Protein AF-A0A2N0P595-F1 (afdb_monomer)

Foldseek 3Di:
DDDDDDDDDDPPDDPVVVLVVLVCLQPPDPPHDPVSNVVSVVVVVVVVVVPPPDPDPPDDDPVVPPDDVPPDPDDDDD

Solvent-accessible surface area (backbone atoms only — not comparable to full-atom values): 5368 Å² total; per-residue (Å²): 139,89,82,83,90,80,89,81,91,80,93,78,84,61,72,59,58,54,54,53,50,41,50,39,43,41,75,71,43,92,84,50,58,70,71,57,25,56,53,39,44,50,55,50,52,56,52,53,64,72,61,57,75,77,83,62,93,82,66,80,56,83,75,77,70,58,79,68,93,66,80,73,78,81,74,87,82,129

Secondary structure (DSSP, 8-state):
-------------SHHHHHHHHHHHHHT-TTS-HHHHHHHHHHHHHHHHHT-PPPPTT---GGGGS---PPPP-----

pLDDT: mean 74.03, std 15.21, range [35.56, 93.44]

Nearest PDB structures (foldseek):
  2lfh-assembly1_A  TM=3.242E-01  e=2.406E+00  Homo sapiens

Mean predicted aligned error: 17.17 Å

Sequence (78 aa):
MTTNKRKGGCPQNEQSDVSTLQGHIANHCPNAPPHLIRKYQKVFEEKADNNKKRKFSNQTSLYDYHDTDEPLPQGRID

Radius of gyration: 27.45 Å; Cα contacts (8 Å, |Δi|>4): 19; chains: 1; bounding box: 56×31×77 Å

Organism: NCBI:txid588596

Structure (mmCIF, N/CA/C/O backbone):
data_AF-A0A2N0P595-F1
#
_entry.id   AF-A0A2N0P595-F1
#
loop_
_atom_site.group_PDB
_atom_site.id
_atom_site.type_symbol
_atom_site.label_atom_id
_atom_site.label_alt_id
_atom_site.label_comp_id
_atom_site.label_asym_id
_atom_site.label_entity_id
_atom_site.label_seq_id
_atom_site.pdbx_PDB_ins_code
_atom_site.Cartn_x
_atom_site.Cartn_y
_atom_site.Cartn_z
_atom_site.occupancy
_atom_site.B_iso_or_equiv
_atom_site.auth_seq_id
_atom_site.auth_comp_id
_atom_site.auth_asym_id
_atom_site.auth_atom_id
_atom_site.pdbx_PDB_model_num
ATOM 1 N N . MET A 1 1 ? 43.353 -20.545 30.852 1.00 35.56 1 MET A N 1
ATOM 2 C CA . MET A 1 1 ? 42.596 -19.280 30.979 1.00 35.56 1 MET A CA 1
ATOM 3 C C . MET A 1 1 ? 41.570 -19.228 29.856 1.00 35.56 1 MET A C 1
ATOM 5 O O . MET A 1 1 ? 41.952 -19.120 28.701 1.00 35.56 1 MET A O 1
ATOM 9 N N . THR A 1 2 ? 40.293 -19.424 30.173 1.00 42.16 2 THR A N 1
ATOM 10 C CA . THR A 1 2 ? 39.175 -19.442 29.214 1.00 42.16 2 THR A CA 1
ATOM 11 C C . THR A 1 2 ? 38.596 -18.036 29.057 1.00 42.16 2 THR A C 1
ATOM 13 O O . THR A 1 2 ? 38.141 -17.461 30.045 1.00 42.16 2 THR A O 1
ATOM 16 N N . THR A 1 3 ? 38.577 -17.479 27.844 1.00 47.38 3 THR A N 1
ATOM 17 C CA . THR A 1 3 ? 37.926 -16.189 27.560 1.00 47.38 3 THR A CA 1
ATOM 18 C C . THR A 1 3 ? 36.624 -16.412 26.790 1.00 47.38 3 THR A C 1
ATOM 20 O O . THR A 1 3 ? 36.598 -16.842 25.640 1.00 47.38 3 THR A O 1
ATOM 23 N N . ASN A 1 4 ? 35.507 -16.141 27.467 1.00 50.41 4 ASN A N 1
ATOM 24 C CA . ASN A 1 4 ? 34.157 -16.247 26.925 1.00 50.41 4 ASN A CA 1
ATOM 25 C C . ASN A 1 4 ? 33.842 -15.039 26.024 1.00 50.41 4 ASN A C 1
ATOM 27 O O . ASN A 1 4 ? 33.789 -13.905 26.498 1.00 50.41 4 ASN A O 1
ATOM 31 N N . LYS A 1 5 ? 33.574 -15.278 24.734 1.00 50.66 5 LYS A N 1
ATOM 32 C CA . LYS A 1 5 ? 32.993 -14.286 23.814 1.00 50.66 5 LYS A CA 1
ATOM 33 C C . LYS A 1 5 ? 31.496 -14.144 24.105 1.00 50.66 5 LYS A C 1
ATOM 35 O O . LYS A 1 5 ? 30.711 -15.009 23.734 1.00 50.66 5 LYS A O 1
ATOM 40 N N . ARG A 1 6 ? 31.084 -13.027 24.706 1.00 52.31 6 ARG A N 1
ATOM 41 C CA . ARG A 1 6 ? 29.696 -12.544 24.644 1.00 52.31 6 ARG A CA 1
ATOM 42 C C . ARG A 1 6 ? 29.676 -11.279 23.793 1.00 52.31 6 ARG A C 1
ATOM 44 O O . ARG A 1 6 ? 30.191 -10.250 24.214 1.00 52.31 6 ARG A O 1
ATOM 51 N N . LYS A 1 7 ? 29.098 -11.356 22.593 1.00 47.81 7 LYS A N 1
ATOM 52 C CA . LYS A 1 7 ? 28.622 -10.176 21.862 1.00 47.81 7 LYS A CA 1
ATOM 53 C C . LYS A 1 7 ? 27.100 -10.212 21.878 1.00 47.81 7 LYS A C 1
ATOM 55 O O . LYS A 1 7 ? 26.486 -10.872 21.052 1.00 47.81 7 LYS A O 1
ATOM 60 N N . GLY A 1 8 ? 26.525 -9.538 22.866 1.00 48.97 8 GLY A N 1
ATOM 61 C CA . GLY A 1 8 ? 25.146 -9.068 22.834 1.00 48.97 8 GLY A CA 1
ATOM 62 C C . GLY A 1 8 ? 25.166 -7.551 22.670 1.00 48.97 8 GLY A C 1
ATOM 63 O O . GLY A 1 8 ? 26.018 -6.892 23.265 1.00 48.97 8 GLY A O 1
ATOM 64 N N . GLY A 1 9 ? 24.254 -7.01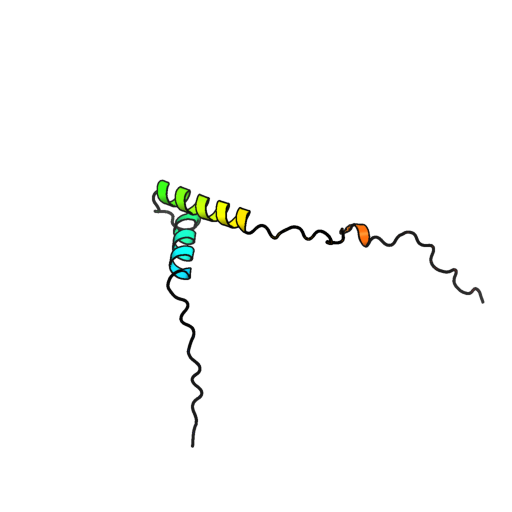4 21.859 1.00 42.81 9 GLY A N 1
ATOM 65 C CA . GLY A 1 9 ? 23.991 -5.577 21.818 1.00 42.81 9 GLY A CA 1
ATOM 66 C C . GLY A 1 9 ? 23.396 -5.077 20.505 1.00 42.81 9 GLY A C 1
ATOM 67 O O . GLY A 1 9 ? 24.135 -4.672 19.614 1.00 42.81 9 GLY A O 1
ATOM 68 N N . CYS A 1 10 ? 22.065 -5.039 20.417 1.00 42.97 10 CYS A N 1
ATOM 69 C CA . CYS A 1 10 ? 21.341 -4.096 19.563 1.00 42.97 10 CYS A CA 1
ATOM 70 C C . CYS A 1 10 ? 19.997 -3.783 20.249 1.00 42.97 10 CYS A C 1
ATOM 72 O O . CYS A 1 10 ? 19.206 -4.712 20.412 1.00 42.97 10 CYS A O 1
ATOM 74 N N . PRO A 1 11 ? 19.720 -2.550 20.712 1.00 47.31 11 PRO A N 1
ATOM 75 C CA . PRO A 1 11 ? 18.379 -2.186 21.149 1.00 47.31 11 PRO A CA 1
ATOM 76 C C . PRO A 1 11 ? 17.600 -1.645 19.938 1.00 47.31 11 PRO A C 1
ATOM 78 O O . PRO A 1 11 ? 17.927 -0.584 19.411 1.00 47.31 11 PRO A O 1
ATOM 81 N N . GLN A 1 12 ? 16.595 -2.395 19.476 1.00 54.44 12 GLN A N 1
ATOM 82 C CA . GLN A 1 12 ? 15.744 -2.083 18.315 1.00 54.44 12 GLN A CA 1
ATOM 83 C C . GLN A 1 12 ? 14.240 -2.133 18.672 1.00 54.44 12 GLN A C 1
ATOM 85 O O . GLN A 1 12 ? 13.481 -2.770 17.957 1.00 54.44 12 GLN A O 1
ATOM 90 N N . ASN A 1 13 ? 13.768 -1.563 19.785 1.00 52.09 13 ASN A N 1
ATOM 91 C CA . ASN A 1 13 ? 12.539 -2.113 20.399 1.00 52.09 13 ASN A CA 1
ATOM 92 C C . ASN A 1 13 ? 11.466 -1.092 20.823 1.00 52.09 13 ASN A C 1
ATOM 94 O O . ASN A 1 13 ? 10.999 -1.167 21.946 1.00 52.09 13 ASN A O 1
ATOM 98 N N . GLU A 1 14 ? 11.071 -0.130 19.980 1.00 53.00 14 GLU A N 1
ATOM 99 C CA . GLU A 1 14 ? 9.848 0.654 20.287 1.00 53.00 14 GLU A CA 1
ATOM 100 C C . GLU A 1 14 ? 9.023 0.979 19.024 1.00 53.00 14 GLU A C 1
ATOM 102 O O . GLU A 1 14 ? 7.818 0.747 18.969 1.00 53.00 14 GLU A O 1
ATOM 107 N N . GLN A 1 15 ? 9.645 1.486 17.949 1.00 54.59 15 GLN A N 1
ATOM 108 C CA . GLN A 1 15 ? 8.908 1.837 16.717 1.00 54.59 15 GLN A CA 1
ATOM 109 C C . GLN A 1 15 ? 8.579 0.637 15.816 1.00 54.59 15 GLN A C 1
ATOM 111 O O . GLN A 1 15 ? 7.550 0.638 15.133 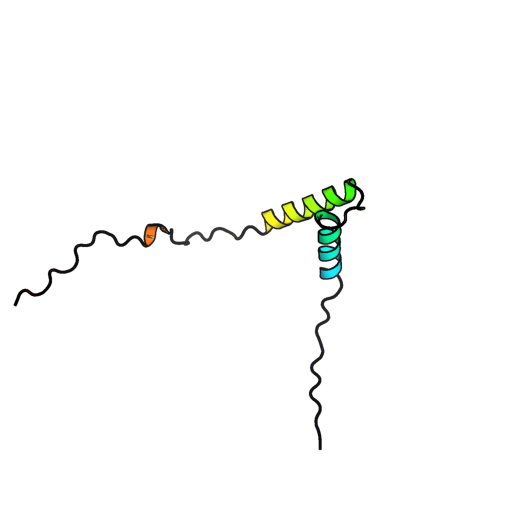1.00 54.59 15 GLN A O 1
ATOM 116 N N . SER A 1 16 ? 9.436 -0.384 15.811 1.00 59.94 16 SER A N 1
ATOM 117 C CA . SER A 1 16 ? 9.212 -1.651 15.102 1.00 59.94 16 SER A CA 1
ATOM 118 C C . SER A 1 16 ? 7.972 -2.367 15.643 1.00 59.94 16 SER A C 1
ATOM 120 O O . SER A 1 16 ? 7.122 -2.802 14.861 1.00 59.94 16 SER A O 1
ATOM 122 N N . ASP A 1 17 ? 7.814 -2.391 16.963 1.00 75.38 17 ASP A N 1
ATOM 123 C CA . ASP A 1 17 ? 6.735 -3.091 17.665 1.00 75.38 17 ASP A CA 1
ATOM 124 C C . ASP A 1 17 ? 5.358 -2.474 17.386 1.00 75.38 17 ASP A C 1
ATOM 126 O O . ASP A 1 17 ? 4.377 -3.179 17.146 1.00 75.38 17 ASP A O 1
ATOM 130 N N . VAL A 1 18 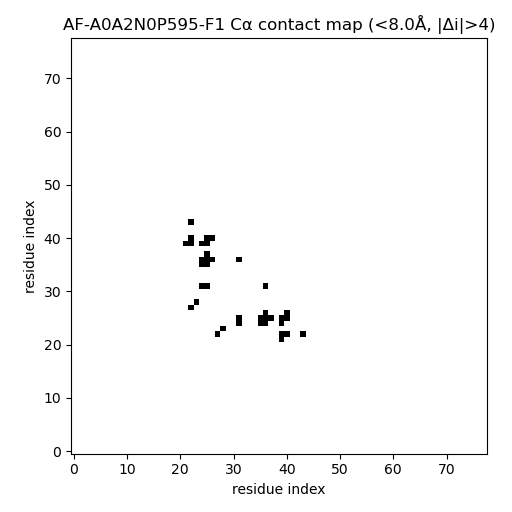? 5.276 -1.144 17.294 1.00 82.06 18 VAL A N 1
ATOM 131 C CA . VAL A 1 18 ? 4.014 -0.472 16.946 1.00 82.06 18 VAL A CA 1
ATOM 132 C C . VAL A 1 18 ? 3.617 -0.756 15.495 1.00 82.06 18 VAL A C 1
ATOM 134 O O . VAL A 1 18 ? 2.446 -1.014 15.214 1.00 82.06 18 VAL A O 1
ATOM 137 N N . SER A 1 19 ? 4.567 -0.728 14.556 1.00 82.25 19 SER A N 1
ATOM 138 C CA . SER A 1 19 ? 4.263 -0.979 13.140 1.00 82.25 19 SER A CA 1
ATOM 139 C C . SER A 1 19 ? 3.825 -2.424 12.877 1.00 82.25 19 SER A C 1
ATOM 141 O O . SER A 1 19 ? 2.873 -2.657 12.131 1.00 82.25 19 SER A O 1
ATOM 143 N N . THR A 1 20 ? 4.459 -3.389 13.542 1.00 86.50 20 THR A N 1
ATOM 144 C CA . THR A 1 20 ? 4.102 -4.809 13.446 1.00 86.50 20 THR A CA 1
ATOM 145 C C . THR A 1 20 ? 2.735 -5.083 14.067 1.00 86.50 20 THR A C 1
ATOM 147 O O . THR A 1 20 ? 1.916 -5.767 13.449 1.00 86.50 20 THR A O 1
ATOM 150 N N . LEU A 1 21 ? 2.426 -4.470 15.214 1.00 89.62 21 LEU A N 1
ATOM 151 C CA . LEU A 1 21 ? 1.103 -4.554 15.833 1.00 89.62 21 LEU A CA 1
ATOM 152 C C . LEU A 1 21 ? 0.003 -3.981 14.930 1.00 89.62 21 LEU A C 1
ATOM 154 O O . LEU A 1 21 ? -1.042 -4.606 14.754 1.00 89.62 21 LEU A O 1
ATOM 158 N N . GLN A 1 22 ? 0.233 -2.820 14.315 1.00 90.44 22 GLN A N 1
ATOM 159 C CA . GLN A 1 22 ? -0.723 -2.223 13.375 1.00 90.44 22 GLN A CA 1
ATOM 160 C C . GLN A 1 22 ? -0.956 -3.118 12.153 1.00 90.44 22 GLN A C 1
ATOM 162 O O . GLN A 1 22 ? -2.097 -3.276 11.718 1.00 90.44 22 GLN A O 1
ATOM 167 N N . GLY A 1 23 ? 0.106 -3.737 11.631 1.00 88.38 23 GLY A N 1
ATOM 168 C CA . GLY A 1 23 ? 0.014 -4.704 10.537 1.00 88.38 23 GLY A CA 1
ATOM 169 C C . GLY A 1 23 ? -0.783 -5.950 10.926 1.00 88.38 23 GLY A C 1
ATOM 170 O O . GLY A 1 23 ? -1.626 -6.402 10.152 1.00 88.38 23 GLY A O 1
ATOM 171 N N . HIS A 1 24 ? -0.583 -6.464 12.142 1.00 91.50 24 HIS A N 1
ATOM 172 C CA . HIS A 1 24 ? -1.367 -7.575 12.678 1.00 91.50 24 HIS A CA 1
ATOM 173 C C . HIS A 1 24 ? 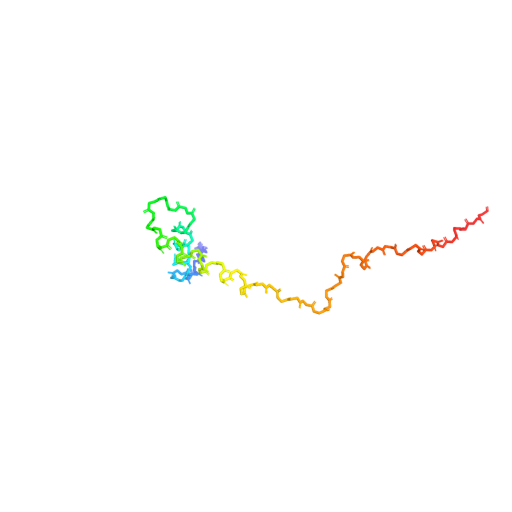-2.852 -7.213 12.827 1.00 91.50 24 HIS A C 1
ATOM 175 O O . HIS A 1 24 ? -3.707 -7.966 12.364 1.00 91.50 24 HIS A O 1
ATOM 181 N N . ILE A 1 25 ? -3.168 -6.051 13.414 1.00 92.06 25 ILE A N 1
ATOM 182 C CA . ILE A 1 25 ? -4.554 -5.585 13.587 1.00 92.06 25 ILE A CA 1
ATOM 183 C C . ILE A 1 25 ? -5.255 -5.439 12.233 1.00 92.06 25 ILE A C 1
ATOM 185 O O . ILE A 1 25 ? -6.409 -5.834 12.110 1.00 92.06 25 ILE A O 1
ATOM 189 N N . ALA A 1 26 ? -4.570 -4.899 11.221 1.00 90.94 26 ALA A N 1
ATOM 190 C CA . ALA A 1 26 ? -5.157 -4.679 9.902 1.00 90.94 26 ALA A CA 1
ATOM 191 C C . ALA A 1 26 ? -5.380 -5.972 9.096 1.00 90.94 26 ALA A C 1
ATOM 193 O O . ALA A 1 26 ? -6.357 -6.053 8.360 1.00 90.94 26 ALA A O 1
ATOM 194 N N . ASN A 1 27 ? -4.493 -6.968 9.213 1.00 89.19 27 ASN A N 1
ATOM 195 C CA . ASN A 1 27 ? -4.471 -8.107 8.281 1.00 89.19 27 ASN A CA 1
ATOM 196 C C . ASN A 1 27 ? -4.798 -9.467 8.913 1.00 89.19 27 ASN A C 1
ATOM 198 O O . ASN A 1 27 ? -5.187 -10.393 8.204 1.00 89.19 27 ASN A O 1
ATOM 202 N N . HIS A 1 28 ? -4.600 -9.626 10.223 1.00 90.56 28 HIS A N 1
ATOM 203 C CA . HIS A 1 28 ? -4.578 -10.943 10.872 1.00 90.56 28 HIS A CA 1
ATOM 204 C C . HIS A 1 28 ? -5.459 -11.043 12.118 1.00 90.56 28 HIS A C 1
ATOM 206 O O . HIS A 1 28 ? -5.631 -12.144 12.637 1.00 90.56 28 HIS A O 1
ATOM 212 N N . CYS A 1 29 ? -6.011 -9.932 12.611 1.00 92.38 29 CYS A N 1
ATOM 213 C CA . CYS A 1 29 ? -6.851 -9.926 13.802 1.00 92.38 29 CYS A CA 1
ATOM 214 C C . CYS A 1 29 ? -8.341 -10.057 13.427 1.00 92.38 29 CYS A C 1
ATOM 216 O O . CYS A 1 29 ? -8.944 -9.075 12.993 1.00 92.38 29 CYS A O 1
ATOM 218 N N . PRO A 1 30 ? -8.978 -11.229 13.621 1.00 86.81 30 PRO A N 1
ATOM 219 C CA . PRO A 1 30 ? -10.377 -11.440 13.233 1.00 86.81 30 PRO A CA 1
ATOM 220 C C . PRO A 1 30 ? -11.376 -10.683 14.122 1.00 86.81 30 PRO A C 1
ATOM 222 O O . PRO A 1 30 ? -12.491 -10.404 13.696 1.00 86.81 30 PRO A O 1
ATOM 225 N N . ASN A 1 31 ? -10.973 -10.330 15.346 1.00 92.94 31 ASN A N 1
ATOM 226 C CA . ASN A 1 31 ? -11.821 -9.658 16.336 1.00 92.94 31 ASN A CA 1
ATOM 227 C C . ASN A 1 31 ? -11.584 -8.140 16.397 1.00 92.94 31 ASN A C 1
ATOM 229 O O . ASN A 1 31 ? -12.089 -7.470 17.300 1.00 92.94 31 ASN A O 1
ATOM 233 N N . ALA A 1 32 ? -10.778 -7.585 15.490 1.00 91.31 32 ALA A N 1
ATOM 234 C CA . ALA A 1 32 ? -10.465 -6.167 15.517 1.00 91.31 32 ALA A CA 1
ATOM 235 C C . ALA A 1 32 ? -11.688 -5.313 15.123 1.00 91.31 32 ALA A C 1
ATOM 237 O O . ALA A 1 32 ? -12.412 -5.646 14.181 1.00 91.31 32 ALA A O 1
ATOM 238 N N . PRO A 1 33 ? -11.912 -4.169 15.795 1.00 93.44 33 PRO A N 1
ATOM 239 C CA . PRO A 1 33 ? -12.946 -3.229 15.394 1.00 93.44 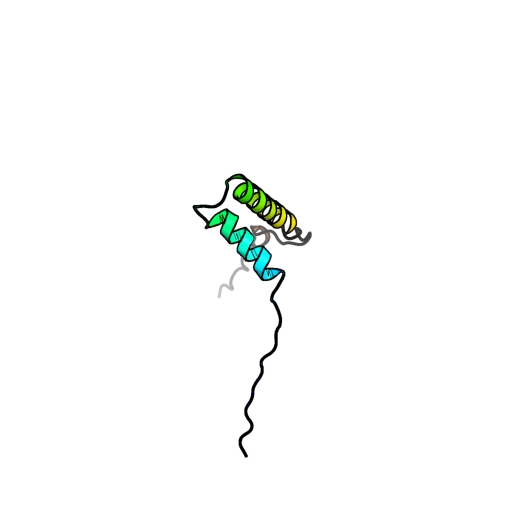33 PRO A CA 1
ATOM 240 C C . PRO A 1 33 ? -12.759 -2.758 13.938 1.00 93.44 33 PRO A C 1
ATOM 242 O O . PRO A 1 33 ? -11.652 -2.338 13.579 1.00 93.44 33 PRO A O 1
ATOM 245 N N . PRO A 1 34 ? -13.827 -2.705 13.115 1.00 91.06 34 PRO A N 1
ATOM 246 C CA . PRO A 1 34 ? -13.721 -2.352 11.693 1.00 91.06 34 PRO A CA 1
ATOM 247 C C . PRO A 1 34 ? -13.060 -0.991 11.433 1.00 91.06 34 PRO A C 1
ATOM 249 O O . PRO A 1 34 ? -12.335 -0.803 10.457 1.00 91.06 34 PRO A O 1
ATOM 252 N N . HIS A 1 35 ? -13.278 -0.030 12.334 1.00 92.75 35 HIS A N 1
ATOM 253 C CA . HIS A 1 35 ? -12.696 1.305 12.229 1.00 92.75 35 HIS A CA 1
ATOM 254 C C . HIS A 1 35 ? -11.168 1.307 12.412 1.00 92.75 35 HIS A C 1
ATOM 256 O O . HIS A 1 35 ? -10.486 2.119 11.787 1.00 92.75 35 HIS A 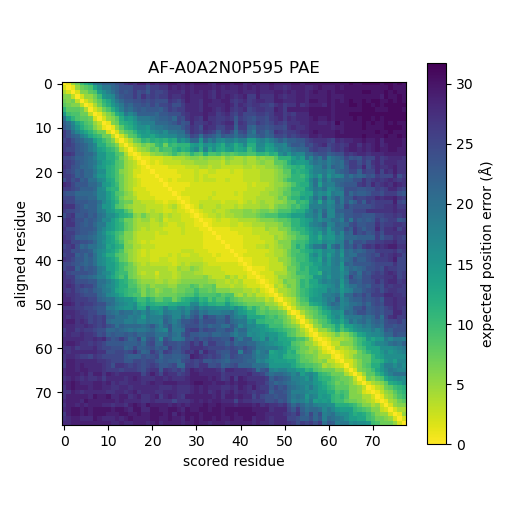O 1
ATOM 262 N N . LEU A 1 36 ? -10.620 0.398 13.229 1.00 91.06 36 LEU A N 1
ATOM 263 C CA . LEU A 1 36 ? -9.174 0.265 13.430 1.00 91.06 36 LEU A CA 1
ATOM 264 C C . LEU A 1 36 ? -8.513 -0.436 12.248 1.00 91.06 36 LEU A C 1
ATOM 266 O O . LEU A 1 36 ? -7.486 0.044 11.773 1.00 91.06 36 LEU A O 1
ATOM 270 N N . ILE A 1 37 ? -9.135 -1.500 11.730 1.00 92.06 37 ILE A N 1
ATOM 271 C CA . ILE A 1 37 ? -8.667 -2.213 10.533 1.00 92.06 37 ILE A CA 1
ATOM 272 C C . ILE A 1 37 ? -8.494 -1.221 9.378 1.00 92.06 37 ILE A C 1
ATOM 274 O O . ILE A 1 37 ? -7.394 -1.060 8.851 1.00 92.06 37 ILE A O 1
ATOM 278 N N . ARG A 1 38 ? -9.551 -0.457 9.064 1.00 93.00 38 ARG A N 1
ATOM 279 C CA . ARG A 1 38 ? -9.535 0.516 7.963 1.00 93.00 38 ARG A CA 1
ATOM 280 C C . ARG A 1 38 ? -8.517 1.639 8.176 1.00 93.00 38 ARG A C 1
ATOM 282 O O . ARG A 1 38 ? -7.874 2.071 7.221 1.00 93.00 38 ARG A O 1
ATOM 289 N N . LYS A 1 39 ? -8.357 2.115 9.417 1.00 92.56 39 LYS A N 1
ATOM 290 C CA . LYS A 1 39 ? -7.378 3.157 9.758 1.00 92.56 39 LYS A CA 1
ATOM 291 C C . LYS A 1 39 ? -5.954 2.684 9.486 1.00 92.56 39 LYS A C 1
ATOM 293 O O . LYS A 1 39 ? -5.194 3.405 8.846 1.00 92.56 39 LYS A O 1
ATOM 298 N N . TYR A 1 40 ? -5.592 1.501 9.970 1.00 91.38 40 TYR A N 1
ATOM 299 C CA . TYR A 1 40 ? -4.228 1.003 9.818 1.00 91.38 40 TYR A CA 1
ATOM 300 C C . TYR A 1 40 ? -3.942 0.539 8.393 1.00 91.38 40 TYR A C 1
ATOM 302 O O . TYR A 1 40 ? -2.860 0.824 7.890 1.00 91.38 40 TYR A O 1
ATOM 310 N N . GLN A 1 41 ? -4.913 -0.053 7.699 1.00 89.62 41 GLN A N 1
ATOM 311 C CA . GLN A 1 41 ? -4.758 -0.432 6.294 1.00 89.62 41 GLN A CA 1
ATOM 312 C C . GLN A 1 41 ? -4.433 0.776 5.399 1.00 89.62 41 GLN A C 1
ATOM 314 O O . GLN A 1 41 ? -3.452 0.737 4.659 1.00 89.62 41 GLN A O 1
ATOM 319 N N . LYS A 1 42 ? -5.143 1.899 5.577 1.00 88.38 42 LYS A N 1
ATOM 320 C CA . LYS A 1 42 ? -4.859 3.161 4.869 1.00 88.38 42 LYS A CA 1
ATOM 321 C C . LYS A 1 42 ? -3.435 3.672 5.114 1.00 88.38 42 LYS A C 1
ATOM 323 O O . LYS A 1 42 ? -2.767 4.114 4.189 1.00 88.38 42 LYS A O 1
ATOM 328 N N . VAL A 1 43 ? -2.946 3.577 6.353 1.00 84.62 43 VAL A N 1
ATOM 329 C CA . VAL A 1 43 ? -1.573 3.982 6.710 1.00 84.62 43 VAL A CA 1
ATOM 330 C C . VAL A 1 43 ? -0.526 3.125 5.989 1.00 84.62 43 VAL A C 1
ATOM 332 O O . VAL A 1 43 ? 0.541 3.630 5.639 1.00 84.62 43 VAL A O 1
ATOM 335 N N . PHE A 1 44 ? -0.803 1.839 5.760 1.00 81.88 44 PHE A N 1
ATOM 336 C CA . PHE A 1 44 ? 0.098 0.961 5.010 1.00 81.88 44 PHE A CA 1
ATOM 337 C C . PHE A 1 44 ? 0.068 1.232 3.505 1.00 81.88 44 PHE A C 1
ATOM 339 O O . PHE A 1 44 ? 1.135 1.276 2.896 1.00 81.88 44 PHE A O 1
ATOM 346 N N . GLU A 1 45 ? -1.109 1.468 2.926 1.00 82.25 45 GLU A N 1
ATOM 347 C CA . GLU A 1 45 ? -1.255 1.857 1.516 1.00 82.25 45 GLU A CA 1
ATOM 348 C C . GLU A 1 45 ? -0.516 3.171 1.230 1.00 82.25 45 GLU A C 1
ATOM 350 O O . GLU A 1 45 ? 0.345 3.225 0.352 1.00 82.25 45 GLU A O 1
ATOM 355 N N . GLU A 1 46 ? -0.729 4.193 2.066 1.00 81.25 46 GLU A N 1
ATOM 356 C CA . GLU A 1 46 ? -0.033 5.477 1.950 1.00 81.25 46 GLU A CA 1
ATOM 357 C C . GLU A 1 46 ? 1.492 5.302 2.055 1.00 81.25 46 GLU A C 1
ATOM 359 O O . GLU A 1 46 ? 2.250 5.885 1.279 1.00 81.25 46 GLU A O 1
ATOM 364 N N . LYS A 1 47 ? 1.988 4.474 2.983 1.00 77.88 47 LYS A N 1
ATOM 365 C CA . LYS A 1 47 ? 3.433 4.202 3.095 1.00 77.88 47 LYS A CA 1
ATOM 366 C C . LYS A 1 47 ? 3.991 3.413 1.911 1.00 77.88 47 LYS A C 1
ATOM 368 O O . LYS A 1 47 ? 5.160 3.607 1.577 1.00 77.88 47 LYS A O 1
ATOM 373 N N . ALA A 1 48 ? 3.212 2.525 1.300 1.00 76.12 48 ALA A N 1
ATOM 374 C CA . ALA A 1 48 ? 3.636 1.766 0.127 1.00 76.12 48 ALA A CA 1
ATOM 375 C C . ALA A 1 48 ? 3.778 2.678 -1.100 1.00 76.12 48 ALA A C 1
ATOM 377 O O . ALA A 1 48 ? 4.796 2.613 -1.795 1.00 76.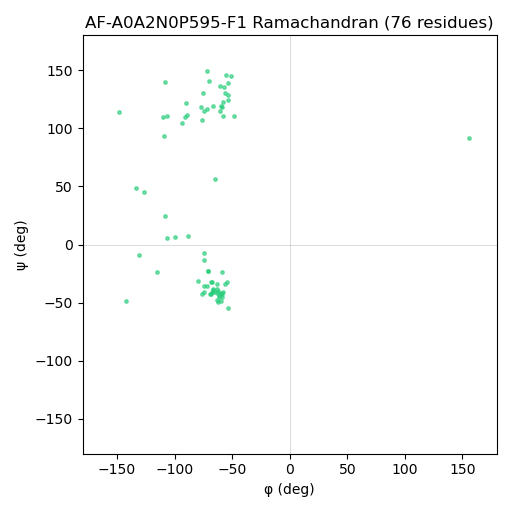12 48 ALA A O 1
ATOM 378 N N . ASP A 1 49 ? 2.829 3.593 -1.300 1.00 72.75 49 ASP A N 1
ATOM 379 C CA . ASP A 1 49 ? 2.865 4.568 -2.395 1.00 72.75 49 ASP A CA 1
ATOM 380 C C . ASP A 1 49 ? 4.029 5.556 -2.253 1.00 72.75 49 ASP A C 1
ATOM 382 O O . ASP A 1 49 ? 4.733 5.847 -3.224 1.00 72.75 49 ASP A O 1
ATOM 386 N N . ASN A 1 50 ? 4.299 6.017 -1.029 1.00 73.38 50 ASN A N 1
ATOM 387 C CA . ASN A 1 50 ? 5.420 6.918 -0.749 1.00 73.38 50 ASN A CA 1
ATOM 388 C C . ASN A 1 50 ? 6.797 6.232 -0.844 1.00 73.38 50 ASN A C 1
ATOM 390 O O . ASN A 1 50 ? 7.802 6.902 -1.073 1.00 73.38 50 ASN A O 1
ATOM 394 N N . ASN A 1 51 ? 6.862 4.904 -0.704 1.00 70.19 51 ASN A N 1
ATOM 395 C CA . ASN A 1 51 ? 8.097 4.126 -0.867 1.00 70.19 51 ASN A CA 1
ATOM 396 C C . ASN A 1 51 ? 8.349 3.677 -2.310 1.00 70.19 51 ASN A C 1
ATOM 398 O O . ASN A 1 51 ? 9.282 2.905 -2.568 1.00 70.19 51 ASN A O 1
ATOM 402 N N . LYS A 1 52 ? 7.548 4.150 -3.271 1.00 73.88 52 LYS A N 1
ATOM 403 C CA . LYS A 1 52 ? 7.779 3.872 -4.685 1.00 73.88 52 LYS A CA 1
ATOM 404 C C . LYS A 1 52 ? 9.174 4.364 -5.067 1.00 73.88 52 LYS A C 1
ATOM 406 O O . LYS A 1 52 ? 9.446 5.564 -5.099 1.00 73.88 52 LYS A O 1
ATOM 411 N N . LYS A 1 53 ? 10.079 3.416 -5.340 1.00 72.31 53 LYS A N 1
ATOM 412 C CA . LYS A 1 53 ? 11.457 3.717 -5.744 1.00 72.31 53 LYS A CA 1
ATOM 413 C C . LYS A 1 53 ? 11.419 4.664 -6.943 1.00 72.31 53 LYS A C 1
ATOM 415 O O . LYS A 1 53 ? 10.767 4.377 -7.948 1.00 72.31 53 LYS A O 1
ATOM 420 N N . ARG A 1 54 ? 12.098 5.806 -6.811 1.00 70.81 54 ARG A N 1
ATOM 421 C CA . ARG A 1 54 ? 12.197 6.830 -7.856 1.00 70.81 54 ARG A CA 1
ATOM 422 C C . ARG A 1 54 ? 12.700 6.172 -9.145 1.00 70.81 54 ARG A C 1
ATOM 424 O O . ARG A 1 54 ? 13.710 5.472 -9.117 1.00 70.81 54 ARG A O 1
ATOM 431 N N . LYS A 1 55 ? 11.996 6.390 -10.262 1.00 68.88 55 LYS A N 1
ATOM 432 C CA . LYS A 1 55 ? 12.467 5.983 -11.594 1.00 68.88 55 LYS A CA 1
ATOM 433 C C . LYS A 1 55 ? 13.808 6.682 -11.839 1.00 68.88 55 LYS A C 1
ATOM 435 O O . LYS A 1 55 ? 13.868 7.910 -11.809 1.00 68.88 55 LYS A O 1
ATOM 440 N N . PHE A 1 56 ? 14.883 5.919 -12.015 1.00 69.75 56 PHE A N 1
ATOM 441 C CA . PHE A 1 56 ? 16.162 6.481 -12.439 1.00 69.75 56 PHE A CA 1
ATOM 442 C C . PHE A 1 56 ? 16.075 6.800 -13.933 1.00 69.75 56 PHE A C 1
ATOM 444 O O . PHE A 1 56 ? 15.662 5.955 -14.720 1.00 69.75 56 PHE A O 1
ATOM 451 N N . SER A 1 57 ? 16.460 8.021 -14.313 1.00 70.56 57 SER A N 1
ATOM 452 C CA . SER A 1 57 ? 16.395 8.520 -15.699 1.00 70.56 57 SER A CA 1
ATOM 453 C C . SER A 1 57 ? 17.197 7.677 -16.698 1.00 70.56 57 SER A C 1
ATOM 455 O O . SER A 1 57 ? 16.900 7.704 -17.883 1.00 70.56 57 SER A O 1
ATOM 457 N N . ASN A 1 58 ? 18.204 6.940 -16.224 1.00 75.19 58 ASN A N 1
ATOM 458 C CA . ASN A 1 58 ? 19.143 6.185 -17.058 1.00 75.19 58 ASN A CA 1
ATOM 459 C C . ASN A 1 58 ? 18.919 4.669 -16.954 1.00 75.19 58 ASN A C 1
ATOM 461 O O . ASN A 1 58 ? 19.860 3.892 -17.094 1.00 75.19 58 ASN A O 1
ATOM 465 N N . GLN A 1 59 ? 17.706 4.237 -16.604 1.00 76.75 59 GLN A N 1
ATOM 466 C CA . GLN A 1 59 ? 17.380 2.817 -16.573 1.00 76.75 59 GLN A CA 1
ATOM 467 C C . GLN A 1 59 ? 17.232 2.313 -18.013 1.00 76.75 59 GLN A C 1
ATOM 469 O O . GLN A 1 59 ? 16.316 2.744 -18.712 1.00 76.75 59 GLN A O 1
ATOM 474 N N . THR A 1 60 ? 18.126 1.419 -18.441 1.00 73.69 60 THR A N 1
ATOM 475 C CA . THR A 1 60 ? 18.022 0.737 -19.735 1.00 73.69 60 THR A CA 1
ATOM 476 C C . THR A 1 60 ? 16.728 -0.0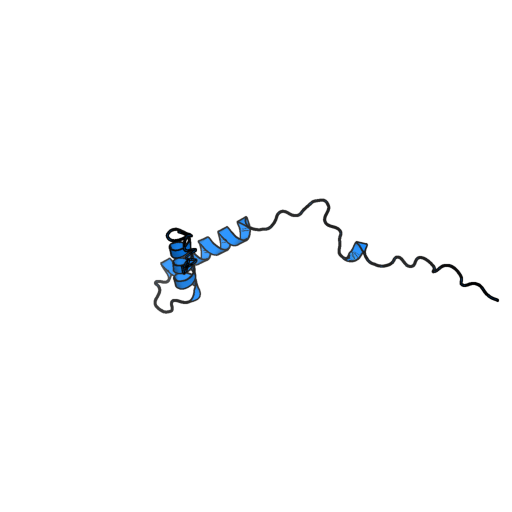70 -19.796 1.00 73.69 60 THR A C 1
ATOM 478 O O . THR A 1 60 ? 16.302 -0.699 -18.817 1.00 73.69 60 THR A O 1
ATOM 481 N N . SER A 1 61 ? 16.057 0.014 -20.936 1.00 77.94 61 SER A N 1
ATOM 482 C CA . SER A 1 61 ? 14.856 -0.750 -21.239 1.00 77.94 61 SER A CA 1
ATOM 483 C C . SER A 1 61 ? 15.228 -2.212 -21.467 1.00 77.94 61 SER A C 1
ATOM 485 O O . SER A 1 61 ? 16.301 -2.516 -21.978 1.00 77.94 61 SER A O 1
ATOM 487 N N . LEU A 1 62 ? 14.321 -3.139 -21.142 1.00 76.69 62 LEU A N 1
ATOM 488 C CA . LEU A 1 62 ? 14.498 -4.562 -21.468 1.00 76.69 62 LEU A CA 1
ATOM 489 C C . LEU A 1 62 ? 14.754 -4.763 -22.975 1.00 76.69 62 LEU A C 1
ATOM 491 O O . LEU A 1 62 ? 15.494 -5.659 -23.362 1.00 76.69 62 LEU A O 1
ATOM 495 N N . TYR A 1 63 ? 14.164 -3.896 -23.802 1.00 75.19 63 TYR A N 1
ATOM 496 C CA . TYR A 1 63 ? 14.277 -3.939 -25.256 1.00 75.19 63 TYR A CA 1
ATOM 497 C C . TYR A 1 63 ? 15.634 -3.458 -25.790 1.00 75.19 63 TYR A C 1
ATOM 499 O O . TYR A 1 63 ? 15.944 -3.723 -26.947 1.00 75.19 63 TYR A O 1
ATOM 507 N N . ASP A 1 64 ? 16.456 -2.804 -24.963 1.00 76.00 64 ASP A N 1
ATOM 508 C CA . ASP A 1 64 ? 17.784 -2.318 -25.366 1.00 76.00 64 ASP A CA 1
ATOM 509 C C . ASP A 1 64 ? 18.810 -3.465 -25.487 1.00 76.00 64 ASP A C 1
ATOM 511 O O . ASP A 1 64 ? 19.932 -3.245 -25.930 1.00 76.00 64 ASP A O 1
ATOM 515 N N . TYR A 1 65 ? 18.432 -4.684 -25.079 1.00 68.81 65 TYR A N 1
ATOM 516 C CA . TYR A 1 65 ? 19.262 -5.895 -25.115 1.00 68.81 65 TYR A CA 1
ATOM 517 C C . TYR A 1 65 ? 18.852 -6.886 -26.203 1.00 68.81 65 TYR A C 1
ATOM 519 O O . TYR A 1 65 ? 19.368 -8.003 -26.225 1.00 68.81 65 TYR A O 1
ATOM 527 N N . HIS A 1 66 ? 17.898 -6.540 -27.068 1.00 80.25 66 HIS A N 1
ATOM 528 C CA . HIS A 1 66 ? 17.705 -7.359 -28.254 1.00 80.25 66 HIS A CA 1
ATOM 529 C C . HIS A 1 66 ? 18.945 -7.196 -29.119 1.00 80.25 66 HIS A C 1
ATOM 531 O O . HIS A 1 66 ? 19.262 -6.075 -29.518 1.00 80.25 66 HIS A O 1
ATOM 537 N N . ASP A 1 67 ? 19.639 -8.310 -29.364 1.00 71.50 67 ASP A N 1
ATOM 538 C CA . ASP A 1 67 ? 20.634 -8.393 -30.420 1.00 71.50 67 ASP A CA 1
ATOM 539 C C . ASP A 1 67 ? 19.968 -7.810 -31.664 1.00 71.50 67 ASP A C 1
ATOM 541 O O . ASP A 1 67 ? 18.983 -8.347 -32.178 1.00 71.50 67 ASP A O 1
ATOM 545 N N . THR A 1 68 ? 20.440 -6.642 -32.096 1.00 69.62 68 THR A N 1
ATOM 546 C CA . THR A 1 68 ? 20.148 -6.175 -33.443 1.00 69.62 68 THR A CA 1
ATOM 547 C C . THR A 1 68 ? 20.510 -7.314 -34.385 1.00 69.62 68 THR A C 1
ATOM 549 O O . THR A 1 68 ? 21.478 -8.023 -34.106 1.00 69.62 68 THR A O 1
ATOM 552 N N . ASP A 1 69 ? 19.765 -7.487 -35.481 1.00 67.31 69 ASP A N 1
ATOM 553 C CA . ASP A 1 69 ? 20.117 -8.398 -36.580 1.00 67.31 69 ASP A CA 1
ATOM 554 C C . ASP A 1 69 ? 21.412 -7.914 -37.271 1.00 67.31 69 ASP A C 1
ATOM 556 O O . ASP A 1 69 ? 21.443 -7.598 -38.461 1.00 67.31 69 ASP A O 1
ATOM 560 N N . GLU A 1 70 ? 22.487 -7.763 -36.500 1.00 71.44 70 GLU A N 1
ATOM 561 C CA . GLU A 1 70 ? 23.812 -7.446 -36.967 1.00 71.44 70 GLU A CA 1
ATOM 562 C C . GLU A 1 70 ? 24.313 -8.716 -37.651 1.00 71.44 70 GLU A C 1
ATOM 564 O O . GLU A 1 70 ? 24.400 -9.777 -37.021 1.00 71.44 70 GLU A O 1
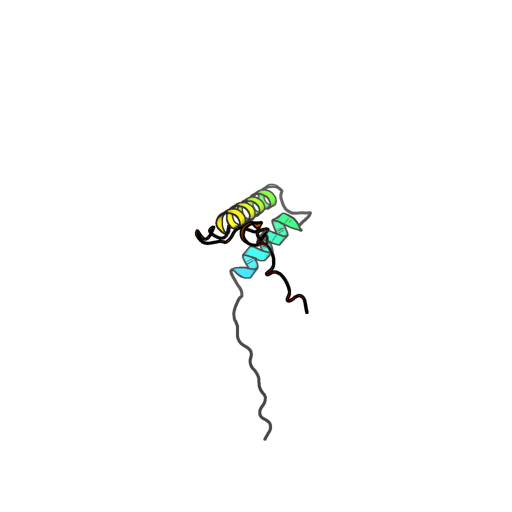ATOM 569 N N . PRO A 1 71 ? 24.570 -8.658 -38.966 1.00 72.44 71 PRO A N 1
ATOM 570 C CA . PRO A 1 71 ? 25.017 -9.824 -39.695 1.00 72.44 71 PRO A CA 1
ATOM 571 C C . PRO A 1 71 ? 26.333 -10.300 -39.084 1.00 72.44 71 PRO A C 1
ATOM 573 O O . PRO A 1 71 ? 27.328 -9.574 -39.066 1.00 72.44 71 PRO A O 1
ATOM 576 N N . LEU A 1 72 ? 26.324 -11.535 -38.576 1.00 72.56 72 LEU A N 1
ATOM 577 C CA . LEU A 1 72 ? 27.519 -12.174 -38.042 1.00 72.56 72 LEU A CA 1
ATOM 578 C C . LEU A 1 72 ? 28.635 -12.129 -39.100 1.00 72.56 72 LEU A C 1
ATOM 580 O O . LEU A 1 72 ? 28.361 -12.357 -40.285 1.00 72.56 72 LEU A O 1
ATOM 584 N N . PRO A 1 73 ? 29.890 -11.852 -38.703 1.00 79.00 73 PRO A N 1
ATOM 585 C CA . PRO A 1 73 ? 30.998 -11.775 -39.641 1.00 79.00 73 PRO A CA 1
ATOM 586 C C . PRO A 1 73 ? 31.109 -13.083 -40.424 1.00 79.00 73 PRO A C 1
ATOM 588 O O . PRO A 1 73 ? 31.096 -14.176 -39.853 1.00 79.00 73 PRO A O 1
ATOM 591 N N . GLN A 1 74 ? 31.191 -12.957 -41.748 1.00 75.19 74 GLN A N 1
ATOM 592 C CA . GLN A 1 74 ? 31.196 -14.089 -42.662 1.00 75.19 74 GLN A CA 1
ATOM 593 C C . GLN A 1 74 ? 32.403 -14.981 -42.347 1.00 75.19 74 GLN A C 1
ATOM 595 O O . GLN A 1 74 ? 33.554 -14.549 -42.440 1.00 75.19 74 GLN A O 1
ATOM 600 N N . GLY A 1 75 ? 32.122 -16.205 -41.890 1.00 74.75 75 GLY A N 1
ATOM 601 C CA . GLY A 1 75 ? 33.145 -17.167 -41.493 1.00 74.75 75 GLY A CA 1
ATOM 602 C C . GLY A 1 75 ? 34.147 -17.411 -42.622 1.00 74.75 75 GLY A C 1
ATOM 603 O O . GLY A 1 75 ? 33.785 -17.378 -43.799 1.00 74.75 75 GLY A O 1
ATOM 604 N N . ARG A 1 76 ? 35.417 -17.641 -42.263 1.00 69.00 76 ARG A N 1
ATOM 605 C CA . ARG A 1 76 ? 36.454 -18.017 -43.231 1.00 69.00 76 ARG A CA 1
ATOM 606 C C . ARG A 1 76 ? 36.030 -19.294 -43.953 1.00 69.00 76 ARG A C 1
ATOM 608 O O . ARG A 1 76 ? 35.776 -20.308 -43.312 1.00 69.00 76 ARG A O 1
ATOM 615 N N . ILE A 1 77 ? 35.957 -19.202 -45.273 1.00 70.44 77 ILE A N 1
ATOM 616 C CA . ILE A 1 77 ? 35.793 -20.335 -46.175 1.00 70.44 77 ILE A CA 1
ATOM 617 C C . ILE A 1 77 ? 37.226 -20.760 -46.527 1.00 70.44 77 ILE A C 1
ATOM 619 O O . ILE A 1 77 ? 37.934 -19.968 -47.151 1.00 70.44 77 ILE A O 1
ATOM 623 N N . ASP A 1 78 ? 37.664 -21.918 -46.027 1.00 63.84 78 ASP A N 1
ATOM 624 C CA . ASP A 1 78 ? 38.902 -22.599 -46.458 1.00 63.84 78 ASP A CA 1
ATOM 625 C C . ASP A 1 78 ? 38.670 -23.349 -47.780 1.00 63.84 78 ASP A C 1
ATOM 627 O O . ASP A 1 78 ? 37.560 -23.914 -47.951 1.00 63.84 78 ASP A O 1
#